Protein AF-T0ZNF4-F1 (afdb_monomer_lite)

pLDDT: mean 77.5, std 11.43, range [41.56, 92.06]

Foldseek 3Di:
DVVVVQQQDWFDFPNDIDGVVVLVVVLVVQVVCCVVPPDPDDDSDTDTDPPDQQFDDPVVLVLLCVQDPVLCVVLVHDPVRSVVSVVCSVVVHTRRDDPSSVVSRDD

Radius of gyration: 17.6 Å; chains: 1; bounding box: 36×36×46 Å

Organism: NCBI:txid410659

Sequence (107 aa):
DRLSANFNRKVSVSGRSFAYETLIQEADRKLARHLTAPTGRFDLSCSFEVGESGHVTPELKDRVLSLTLAERKAAGISKTTWHYIRKRAENGRPLRLYEKVTRRIPT

Secondary structure (DSSP, 8-state):
-HHHHHHT-EEEETTEEEEHHHHHHHHHHHHHHHHHS--S--------B--SS-BPPHHHHHHHHH--HHHHHHTT--HHHHHHHHHHHHTT---B--HHHHTTS--

Structure (mmCIF, N/CA/C/O backbone):
data_AF-T0ZNF4-F1
#
_entry.id   AF-T0ZNF4-F1
#
loop_
_atom_site.group_PDB
_atom_site.id
_atom_site.type_symbol
_atom_site.label_atom_id
_atom_site.label_alt_id
_atom_site.label_comp_id
_atom_site.label_asym_id
_atom_site.label_entity_id
_atom_site.label_seq_id
_atom_site.pdbx_PDB_ins_code
_atom_site.Cartn_x
_atom_site.Cartn_y
_atom_site.Cartn_z
_atom_site.occupancy
_atom_site.B_iso_or_equiv
_atom_site.auth_seq_id
_atom_site.auth_comp_id
_atom_site.auth_asym_id
_atom_site.auth_atom_id
_atom_site.pdbx_PDB_model_num
ATOM 1 N N . ASP A 1 1 ? -0.622 -21.685 6.420 1.00 75.25 1 ASP A N 1
ATOM 2 C CA . ASP A 1 1 ? -1.806 -20.978 5.908 1.00 75.25 1 ASP A CA 1
ATOM 3 C C . ASP A 1 1 ? -1.386 -19.654 5.262 1.00 75.25 1 ASP A C 1
ATOM 5 O O . ASP A 1 1 ? -0.528 -18.964 5.808 1.00 75.25 1 ASP A O 1
ATOM 9 N N . ARG A 1 2 ? -1.898 -19.332 4.066 1.00 74.81 2 ARG A N 1
ATOM 10 C CA . ARG A 1 2 ? -1.514 -18.117 3.313 1.00 74.81 2 ARG A CA 1
ATOM 11 C C . ARG A 1 2 ? -2.022 -16.845 3.986 1.00 74.81 2 ARG A C 1
ATOM 13 O O . ARG A 1 2 ? -1.384 -15.803 3.859 1.00 74.81 2 ARG A O 1
ATOM 20 N N . LEU A 1 3 ? -3.145 -16.941 4.694 1.00 73.50 3 LEU A N 1
ATOM 21 C CA . LEU A 1 3 ? -3.766 -15.811 5.369 1.00 73.50 3 LEU A CA 1
ATOM 22 C C . LEU A 1 3 ? -2.906 -15.348 6.551 1.00 73.50 3 LEU A C 1
ATOM 24 O O . LEU A 1 3 ? -2.456 -14.205 6.569 1.00 73.50 3 LEU A O 1
ATOM 28 N N . SER A 1 4 ? -2.566 -16.262 7.463 1.00 78.19 4 SER A N 1
ATOM 29 C CA . SER A 1 4 ? -1.718 -15.970 8.628 1.00 78.19 4 SER A CA 1
ATOM 30 C C . SER A 1 4 ? -0.346 -15.420 8.224 1.00 78.19 4 SER A C 1
ATOM 32 O O . SER A 1 4 ? 0.168 -14.497 8.847 1.00 78.19 4 SER A O 1
ATOM 34 N N . ALA A 1 5 ? 0.235 -15.931 7.132 1.00 72.81 5 ALA A N 1
ATOM 35 C CA . ALA A 1 5 ? 1.505 -15.426 6.610 1.00 72.81 5 ALA A CA 1
ATOM 36 C C . ALA A 1 5 ? 1.420 -13.968 6.120 1.00 72.81 5 ALA A C 1
ATOM 38 O O . ALA A 1 5 ? 2.396 -13.227 6.230 1.00 72.81 5 ALA A O 1
ATOM 39 N N . ASN A 1 6 ? 0.268 -13.544 5.590 1.00 76.44 6 ASN A N 1
ATOM 40 C CA . ASN A 1 6 ? 0.052 -12.156 5.187 1.00 76.44 6 ASN A CA 1
ATOM 41 C C . ASN A 1 6 ? -0.159 -11.243 6.400 1.00 76.44 6 ASN A C 1
ATOM 43 O O . ASN A 1 6 ? 0.434 -10.171 6.435 1.00 76.44 6 ASN A O 1
ATOM 47 N N . PHE A 1 7 ? -0.930 -11.674 7.402 1.00 80.50 7 PHE A N 1
ATOM 48 C CA . PHE A 1 7 ? -1.151 -10.907 8.636 1.00 80.50 7 PHE A CA 1
ATOM 49 C C . PHE A 1 7 ? 0.136 -10.688 9.442 1.00 80.50 7 PHE A C 1
ATOM 51 O O . PHE A 1 7 ? 0.386 -9.583 9.922 1.00 80.50 7 PHE A O 1
ATOM 58 N N . ASN A 1 8 ? 0.999 -11.704 9.497 1.00 83.94 8 ASN A N 1
ATOM 59 C CA . ASN A 1 8 ? 2.289 -11.644 10.191 1.00 83.94 8 ASN A CA 1
ATOM 60 C C . ASN A 1 8 ? 3.376 -10.896 9.409 1.00 83.94 8 ASN A C 1
ATOM 62 O O . ASN A 1 8 ? 4.502 -10.738 9.892 1.00 83.94 8 ASN A O 1
ATOM 66 N N . ARG A 1 9 ? 3.086 -10.457 8.180 1.00 78.50 9 ARG A N 1
ATOM 67 C CA . ARG A 1 9 ? 4.061 -9.729 7.374 1.00 78.50 9 ARG A CA 1
ATOM 68 C C . ARG A 1 9 ? 4.292 -8.347 7.967 1.00 78.50 9 ARG A C 1
ATOM 70 O O . ARG A 1 9 ? 3.348 -7.614 8.247 1.00 78.50 9 ARG A O 1
ATOM 77 N N . LYS A 1 10 ? 5.570 -8.002 8.099 1.00 81.31 10 LYS A N 1
ATOM 78 C CA . LYS A 1 10 ? 6.011 -6.721 8.631 1.00 81.31 10 LYS A CA 1
ATOM 79 C C . LYS A 1 10 ? 6.030 -5.629 7.561 1.00 81.31 10 LYS A C 1
ATOM 81 O O . LYS A 1 10 ? 6.419 -5.879 6.418 1.00 81.31 10 LYS A O 1
ATOM 86 N N . VAL A 1 11 ? 5.633 -4.429 7.960 1.00 77.06 11 VAL A N 1
ATOM 87 C CA . VAL A 1 11 ? 5.656 -3.191 7.179 1.00 77.06 11 VAL A CA 1
ATOM 88 C C . VAL A 1 11 ? 6.209 -2.061 8.037 1.00 77.06 11 VAL A C 1
ATOM 90 O O . VAL A 1 11 ? 6.000 -2.054 9.249 1.00 77.06 11 VAL A O 1
ATOM 93 N N . SER A 1 12 ? 6.932 -1.124 7.424 1.00 76.88 12 SER A N 1
ATOM 94 C CA . SER A 1 12 ? 7.419 0.059 8.134 1.00 76.88 12 SER A CA 1
ATOM 95 C C . SER A 1 12 ? 6.352 1.150 8.119 1.00 76.88 12 SER A C 1
ATOM 97 O O . SER A 1 12 ? 5.806 1.479 7.066 1.00 76.88 12 SER A O 1
ATOM 99 N N . VAL A 1 13 ? 6.043 1.694 9.290 1.00 75.56 13 VAL A N 1
ATOM 100 C CA . VAL A 1 13 ? 5.179 2.859 9.482 1.00 75.56 13 VAL A CA 1
ATOM 101 C C . VAL A 1 13 ? 5.928 3.802 10.417 1.00 75.56 13 VAL A C 1
ATOM 103 O O . VAL A 1 13 ? 6.253 3.424 11.545 1.00 75.56 13 VAL A O 1
ATOM 106 N N . SER A 1 14 ? 6.238 5.009 9.941 1.00 74.62 14 SER A N 1
ATOM 107 C CA . SER A 1 14 ? 6.953 6.038 10.714 1.00 74.62 14 SER A CA 1
ATOM 108 C C . SER A 1 14 ? 8.278 5.543 11.328 1.00 74.62 14 SER A C 1
ATOM 110 O O . SER A 1 14 ? 8.537 5.730 12.519 1.00 74.62 14 SER A O 1
ATOM 112 N N . GLY A 1 15 ? 9.099 4.852 10.536 1.00 71.50 15 GLY A N 1
ATOM 113 C CA . GLY A 1 15 ? 10.409 4.323 10.916 1.00 71.50 15 GLY A CA 1
ATOM 114 C C . GLY A 1 15 ? 10.377 3.072 11.797 1.00 71.50 15 GLY A C 1
ATOM 115 O O . GLY A 1 15 ? 11.424 2.638 12.278 1.00 71.50 15 GLY A O 1
ATOM 116 N N . ARG A 1 16 ? 9.198 2.491 12.052 1.00 77.44 16 ARG A N 1
ATOM 117 C CA . ARG A 1 16 ? 9.028 1.310 12.911 1.00 77.44 16 ARG A CA 1
ATOM 118 C C . ARG A 1 16 ? 8.333 0.177 12.173 1.00 77.44 16 ARG A C 1
ATOM 120 O O . ARG A 1 16 ? 7.391 0.388 11.420 1.00 77.44 16 ARG A O 1
ATOM 127 N N . SER A 1 17 ? 8.789 -1.044 12.431 1.00 81.19 17 SER A N 1
ATOM 128 C CA . SER A 1 17 ? 8.284 -2.251 11.780 1.00 81.19 17 SER A CA 1
ATOM 129 C C . SER A 1 17 ? 7.119 -2.862 12.563 1.00 81.19 17 SER A C 1
ATOM 131 O O . SER A 1 17 ? 7.292 -3.264 13.714 1.00 81.19 17 SER A O 1
ATOM 133 N N . PHE A 1 18 ? 5.953 -2.979 11.928 1.00 82.81 18 PHE A N 1
ATOM 134 C CA . PHE A 1 18 ? 4.737 -3.559 12.503 1.00 82.81 18 PHE A CA 1
ATOM 135 C C . PHE A 1 18 ? 4.189 -4.678 11.623 1.00 82.81 18 PHE A C 1
ATOM 137 O O . PHE A 1 18 ? 4.285 -4.610 10.401 1.00 82.81 18 PHE A O 1
ATOM 144 N N . ALA A 1 19 ? 3.591 -5.705 12.228 1.00 88.00 19 ALA A N 1
ATOM 145 C CA . ALA A 1 19 ? 2.800 -6.679 11.481 1.00 88.00 19 ALA A CA 1
ATOM 146 C C . ALA A 1 19 ? 1.464 -6.056 11.042 1.00 88.00 19 ALA A C 1
ATOM 148 O O . ALA A 1 19 ? 0.918 -5.203 11.747 1.00 88.00 19 ALA A O 1
ATOM 149 N N . TYR A 1 20 ? 0.905 -6.509 9.916 1.00 85.75 20 TYR A N 1
ATOM 150 C CA . TYR A 1 20 ? -0.427 -6.068 9.482 1.00 85.75 20 TYR A CA 1
ATOM 151 C C . TYR A 1 20 ? -1.501 -6.334 10.539 1.00 85.75 20 TYR A C 1
ATOM 153 O O . TYR A 1 20 ? -2.364 -5.488 10.744 1.00 85.75 20 TYR A O 1
ATOM 161 N N . GLU A 1 21 ? -1.423 -7.462 11.249 1.00 90.06 21 GLU A N 1
ATOM 162 C CA . GLU A 1 21 ? -2.337 -7.765 12.358 1.00 90.06 21 GLU A CA 1
ATOM 163 C C . GLU A 1 21 ? -2.330 -6.671 13.434 1.00 90.06 21 GLU A C 1
ATOM 165 O O . GLU A 1 21 ? -3.383 -6.223 13.881 1.00 90.06 21 GLU A O 1
ATOM 170 N N . THR A 1 22 ? -1.144 -6.187 13.808 1.00 90.62 22 THR A N 1
ATOM 171 C CA . THR A 1 22 ? -0.995 -5.133 14.817 1.00 90.62 22 THR A CA 1
ATOM 172 C C . THR A 1 22 ? -1.614 -3.819 14.351 1.00 90.62 22 THR A C 1
ATOM 174 O O . THR A 1 22 ? -2.305 -3.159 15.125 1.00 90.62 22 THR A O 1
ATOM 177 N N . LEU A 1 23 ? -1.402 -3.453 13.085 1.00 87.88 23 LEU A N 1
ATOM 178 C CA . LEU A 1 23 ? -1.955 -2.222 12.517 1.00 87.88 23 LEU A CA 1
ATOM 179 C C . LEU A 1 23 ? -3.482 -2.267 12.426 1.00 87.88 23 LEU A C 1
ATOM 181 O O . LEU A 1 23 ? -4.143 -1.273 12.720 1.00 87.88 23 LEU A O 1
ATOM 185 N N . ILE A 1 24 ? -4.043 -3.424 12.071 1.00 89.88 24 ILE A N 1
ATOM 186 C CA . ILE A 1 24 ? -5.494 -3.633 12.023 1.00 89.88 24 ILE A CA 1
ATOM 187 C C . ILE A 1 24 ? -6.091 -3.514 13.427 1.00 89.88 24 ILE A C 1
ATOM 189 O O . ILE A 1 24 ? -7.019 -2.737 13.621 1.00 89.88 24 ILE A O 1
ATOM 193 N N . GLN A 1 25 ? -5.498 -4.166 14.433 1.00 91.69 25 GLN A N 1
ATOM 194 C CA . GLN A 1 25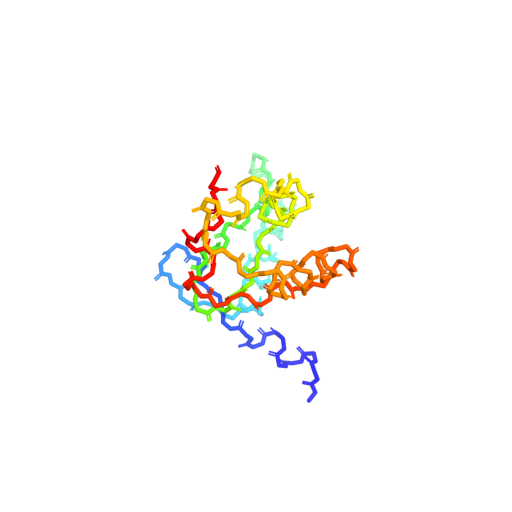 ? -5.956 -4.014 15.819 1.00 91.69 25 GLN A CA 1
ATOM 195 C C . GLN A 1 25 ? -5.893 -2.560 16.309 1.00 91.69 25 GLN A C 1
ATOM 197 O O . GLN A 1 25 ? -6.738 -2.122 17.092 1.00 91.69 25 GLN A O 1
ATOM 202 N N . GLU A 1 26 ? -4.887 -1.790 15.892 1.00 89.00 26 GLU A N 1
ATOM 203 C CA . GLU A 1 26 ? -4.803 -0.373 16.243 1.00 89.00 26 GLU A CA 1
ATOM 204 C C . GLU A 1 26 ? -5.910 0.449 15.568 1.00 89.00 26 GLU A C 1
ATOM 206 O O . GLU A 1 26 ? -6.533 1.291 16.224 1.00 89.00 26 GLU A O 1
ATOM 211 N N . ALA A 1 27 ? -6.187 0.182 14.289 1.00 88.88 27 ALA A N 1
ATOM 212 C CA . ALA A 1 27 ? -7.284 0.793 13.546 1.00 88.88 27 ALA A CA 1
ATOM 213 C C . ALA A 1 27 ? -8.644 0.479 14.189 1.00 88.88 27 ALA A C 1
ATOM 215 O O . ALA A 1 27 ? -9.429 1.399 14.423 1.00 88.88 27 ALA A O 1
ATOM 216 N N . ASP A 1 28 ? -8.874 -0.774 14.586 1.00 92.06 28 ASP A N 1
ATOM 217 C CA . ASP A 1 28 ? -10.093 -1.206 15.275 1.00 92.06 28 ASP A CA 1
ATOM 218 C C . ASP A 1 28 ? -10.287 -0.449 16.595 1.00 92.06 28 ASP A C 1
ATOM 220 O O . ASP A 1 28 ? -11.369 0.062 16.885 1.00 92.06 28 ASP A O 1
ATOM 224 N N . ARG A 1 29 ? -9.218 -0.285 17.386 1.00 90.12 29 ARG A N 1
ATOM 225 C CA . ARG A 1 29 ? -9.264 0.501 18.633 1.00 90.12 29 ARG A CA 1
ATOM 226 C C . ARG A 1 29 ? -9.528 1.984 18.384 1.00 90.12 29 ARG A C 1
ATOM 228 O O . ARG A 1 29 ? -10.149 2.642 19.221 1.00 90.12 29 ARG A O 1
ATOM 235 N N . LYS A 1 30 ? -9.010 2.556 17.294 1.00 89.00 30 LYS A N 1
ATOM 236 C CA . LYS A 1 30 ? -9.295 3.951 16.916 1.00 89.00 30 LYS A CA 1
ATOM 237 C C . LYS A 1 30 ? -10.756 4.100 16.490 1.00 89.00 30 LYS A C 1
ATOM 239 O O . LYS A 1 30 ? -11.411 5.025 16.960 1.00 89.00 30 LYS A O 1
ATOM 244 N N . LEU A 1 31 ? -11.276 3.162 15.699 1.00 90.06 31 LEU A N 1
ATOM 245 C CA . LEU A 1 31 ? -12.678 3.128 15.287 1.00 90.06 31 LEU A CA 1
ATOM 246 C C . LEU A 1 31 ? -13.610 3.010 16.495 1.00 90.06 31 LEU A C 1
ATOM 248 O O . LEU A 1 31 ? -14.509 3.829 16.656 1.00 90.06 31 LEU A O 1
ATOM 252 N N . ALA A 1 32 ? -13.361 2.047 17.385 1.00 90.62 32 ALA A N 1
ATOM 253 C CA . ALA A 1 32 ? -14.171 1.840 18.582 1.00 90.62 32 ALA A CA 1
ATOM 254 C C . ALA A 1 32 ? -14.218 3.095 19.467 1.00 90.62 32 ALA A C 1
ATOM 256 O O . ALA A 1 32 ? -15.286 3.484 19.939 1.00 90.62 32 ALA A O 1
ATOM 257 N N . ARG A 1 33 ? -13.078 3.779 19.644 1.00 87.75 33 ARG A N 1
ATOM 258 C CA . ARG A 1 33 ? -13.020 5.053 20.377 1.00 87.75 33 ARG A CA 1
ATOM 259 C C . ARG A 1 33 ? -13.795 6.158 19.675 1.00 87.75 33 ARG A C 1
ATOM 261 O O . ARG A 1 33 ? -14.515 6.885 20.340 1.00 87.75 33 ARG A O 1
ATOM 268 N N . HIS A 1 34 ? -13.688 6.263 18.355 1.00 87.81 34 HIS A N 1
ATOM 269 C CA . HIS A 1 34 ? -14.434 7.264 17.600 1.00 87.81 34 HIS A CA 1
ATOM 270 C C . HIS A 1 34 ? -15.954 7.036 17.675 1.00 87.81 34 HIS A C 1
ATOM 272 O O . HIS A 1 34 ? -16.706 7.991 17.831 1.00 87.81 34 HIS A O 1
ATOM 278 N N . LEU A 1 35 ? -16.406 5.780 17.630 1.00 88.81 35 LEU A N 1
ATOM 279 C CA . LEU A 1 35 ? -17.827 5.435 17.745 1.00 88.81 35 LEU A CA 1
ATOM 280 C C . LEU A 1 35 ? -18.388 5.675 19.155 1.00 88.81 35 LEU A C 1
ATOM 282 O O . LEU A 1 35 ? -19.547 6.051 19.294 1.00 88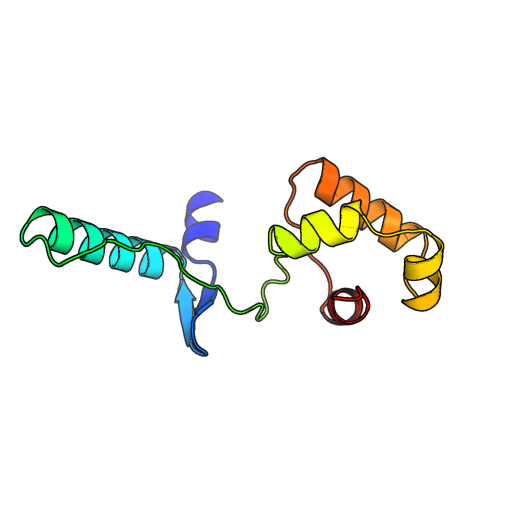.81 35 LEU A O 1
ATOM 286 N N . THR A 1 36 ? -17.583 5.449 20.195 1.00 89.06 36 THR A N 1
ATOM 287 C CA . THR A 1 36 ? -18.013 5.581 21.600 1.00 89.06 36 THR A CA 1
ATOM 288 C C . THR A 1 36 ? -17.817 6.986 22.172 1.00 89.06 36 THR A C 1
ATOM 290 O O . THR A 1 36 ? -18.561 7.390 23.061 1.00 89.06 36 THR A O 1
ATOM 293 N N . ALA A 1 37 ? -16.850 7.746 21.658 1.00 81.19 37 ALA A N 1
ATOM 294 C CA . ALA A 1 37 ? -16.563 9.125 22.041 1.00 81.19 37 ALA A CA 1
ATOM 295 C C . ALA A 1 37 ? -16.148 9.930 20.792 1.00 81.19 37 ALA A C 1
ATOM 297 O O . ALA A 1 37 ? -14.947 10.068 20.516 1.00 81.19 37 ALA A O 1
ATOM 298 N N . PRO A 1 38 ? -17.122 10.453 20.017 1.00 73.50 38 PRO A N 1
ATOM 299 C CA . PRO A 1 38 ? -16.862 11.103 18.738 1.00 73.50 38 PRO A CA 1
ATOM 300 C C . PRO A 1 38 ? -15.970 12.329 18.909 1.00 73.50 38 PRO A C 1
ATOM 302 O O . PRO A 1 38 ? -16.401 13.407 19.310 1.00 73.50 38 PRO A O 1
ATOM 305 N N . THR A 1 39 ? -14.691 12.158 18.597 1.00 64.94 39 THR A N 1
ATOM 306 C CA . THR A 1 39 ? -13.713 13.238 18.532 1.00 64.94 39 THR A CA 1
ATOM 307 C C . THR A 1 39 ? -13.429 13.528 17.064 1.00 64.94 39 THR A C 1
ATOM 309 O O . THR A 1 39 ? -12.765 12.754 16.379 1.00 64.94 39 THR A O 1
ATOM 312 N N . GLY A 1 40 ? -13.979 14.638 16.567 1.00 77.44 40 GLY A N 1
ATOM 313 C CA . GLY A 1 40 ? -13.652 15.206 15.257 1.00 77.44 40 GLY A CA 1
ATOM 314 C C . GLY A 1 40 ? -13.804 14.253 14.066 1.00 77.44 40 GLY A C 1
ATOM 315 O O . GLY A 1 40 ? -14.717 13.437 14.012 1.00 77.44 40 GLY A O 1
ATOM 316 N N . ARG A 1 41 ? -12.927 14.401 13.068 1.00 75.75 41 ARG A N 1
ATOM 317 C CA . ARG A 1 41 ? -12.907 13.572 11.857 1.00 75.75 41 ARG A CA 1
ATOM 318 C C . ARG A 1 41 ? -12.080 12.313 12.107 1.00 75.75 41 ARG A C 1
ATOM 320 O O . ARG A 1 41 ? -10.928 12.404 12.520 1.00 75.75 41 ARG A O 1
ATOM 327 N N . PHE A 1 42 ? -12.659 11.155 11.813 1.00 80.75 42 PHE A N 1
ATOM 328 C CA . PHE A 1 42 ? -11.954 9.881 11.850 1.00 80.75 42 PHE A CA 1
ATOM 329 C C . PHE A 1 42 ? -11.113 9.689 10.590 1.00 80.75 42 PHE A C 1
ATOM 331 O O . PHE A 1 42 ? -11.621 9.835 9.476 1.00 80.75 42 PHE A O 1
ATOM 338 N N . ASP A 1 43 ? -9.840 9.354 10.778 1.00 78.88 43 ASP A N 1
ATOM 339 C CA . ASP A 1 43 ? -8.925 9.036 9.692 1.00 78.88 43 ASP A CA 1
ATOM 340 C C . ASP A 1 43 ? -8.284 7.661 9.914 1.00 78.88 43 ASP A C 1
ATOM 342 O O . ASP A 1 43 ? -7.725 7.372 10.974 1.00 78.88 43 ASP A O 1
ATOM 346 N N . LEU A 1 44 ? -8.398 6.817 8.890 1.00 80.31 44 LEU A N 1
ATOM 347 C CA . LEU A 1 44 ? -7.785 5.491 8.802 1.00 80.31 44 LEU A CA 1
ATOM 348 C C . LEU A 1 44 ? -6.591 5.471 7.848 1.00 80.31 44 LEU A C 1
ATOM 350 O O . LEU A 1 44 ? -6.025 4.404 7.600 1.00 80.31 44 LEU A O 1
ATOM 354 N N . SER A 1 45 ? -6.218 6.620 7.283 1.00 75.31 45 SER A N 1
ATOM 355 C CA . SER A 1 45 ? -5.068 6.701 6.402 1.00 75.31 45 SER A CA 1
ATOM 356 C C . SER A 1 45 ? -3.804 6.253 7.148 1.00 75.31 45 SER A C 1
ATOM 358 O O . SER A 1 45 ? -3.533 6.636 8.286 1.00 75.31 45 SER A O 1
ATOM 360 N N . CYS A 1 4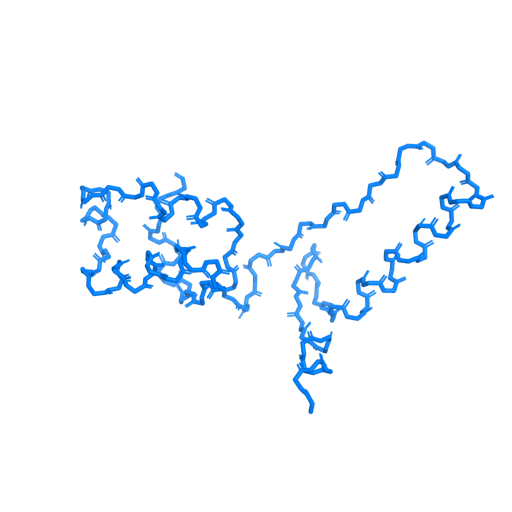6 ? -3.052 5.351 6.524 1.00 65.19 46 CYS A N 1
ATOM 361 C CA . CYS A 1 46 ? -1.761 4.884 7.011 1.00 65.19 46 CYS A CA 1
ATOM 362 C C . CYS A 1 46 ? -0.791 4.904 5.836 1.00 65.19 46 CYS A C 1
ATOM 364 O O . CYS A 1 46 ? -0.964 4.171 4.861 1.00 65.19 46 CYS A O 1
ATOM 366 N N . SER A 1 47 ? 0.232 5.747 5.939 1.00 60.22 47 SER A N 1
ATOM 367 C CA . SER A 1 47 ? 1.319 5.795 4.967 1.00 60.22 47 SER A CA 1
ATOM 368 C C . SER A 1 47 ? 2.348 4.734 5.330 1.00 60.22 47 SER A C 1
ATOM 370 O O . SER A 1 47 ? 3.080 4.866 6.309 1.00 60.22 47 SER A O 1
ATOM 372 N N . PHE A 1 48 ? 2.390 3.662 4.546 1.00 64.56 48 PHE A N 1
ATOM 373 C CA . PHE A 1 48 ? 3.438 2.658 4.662 1.00 64.56 48 PHE A CA 1
ATOM 374 C C . PHE A 1 48 ? 4.720 3.220 4.055 1.00 64.56 48 PHE A C 1
ATOM 376 O O . PHE A 1 48 ? 4.746 3.607 2.885 1.00 64.56 48 PHE A O 1
ATOM 383 N N . GLU A 1 49 ? 5.793 3.252 4.836 1.00 56.28 49 GLU A N 1
ATOM 384 C CA . GLU A 1 49 ? 7.108 3.542 4.291 1.00 56.28 49 GLU A CA 1
ATOM 385 C C . GLU A 1 49 ? 7.500 2.390 3.372 1.00 56.28 49 GLU A C 1
ATOM 387 O O . GLU A 1 49 ? 7.386 1.209 3.724 1.00 56.28 49 GLU A O 1
ATOM 392 N N . VAL A 1 50 ? 7.954 2.735 2.169 1.00 51.88 50 VAL A N 1
ATOM 393 C CA . VAL A 1 50 ? 8.505 1.776 1.214 1.00 51.88 50 VAL A CA 1
ATOM 394 C C . VAL A 1 50 ? 9.835 1.272 1.781 1.00 51.88 50 VAL A C 1
ATOM 396 O O . VAL A 1 50 ? 10.907 1.755 1.441 1.00 51.88 50 VAL A O 1
ATOM 399 N N . GLY A 1 51 ? 9.749 0.314 2.698 1.00 45.47 51 GLY A N 1
ATOM 400 C CA . GLY A 1 51 ? 10.873 -0.300 3.385 1.00 45.47 51 GLY A CA 1
ATOM 401 C C . GLY A 1 51 ? 10.748 -1.815 3.323 1.00 45.47 51 GLY A C 1
ATOM 402 O O . GLY A 1 51 ? 9.782 -2.397 3.812 1.00 45.47 51 GLY A O 1
ATOM 403 N N . GLU A 1 52 ? 11.717 -2.440 2.657 1.00 41.56 52 GLU A N 1
ATOM 404 C CA . GLU A 1 52 ? 12.040 -3.878 2.637 1.00 41.56 52 GLU A CA 1
ATOM 405 C C . GLU A 1 52 ? 11.081 -4.857 1.951 1.00 41.56 52 GLU A C 1
ATOM 407 O O . GLU A 1 52 ? 11.517 -5.914 1.496 1.00 41.56 52 GLU A O 1
ATOM 412 N N . SER A 1 53 ? 9.797 -4.542 1.785 1.00 43.31 53 SER A N 1
ATOM 413 C CA . SER A 1 53 ? 8.854 -5.531 1.239 1.00 43.31 53 SER A CA 1
ATOM 414 C C . SER A 1 53 ? 8.565 -5.391 -0.265 1.00 43.31 53 SER A C 1
ATOM 416 O O . SER A 1 53 ? 7.842 -6.221 -0.834 1.00 43.31 53 SER A O 1
ATOM 418 N N . GLY A 1 54 ? 9.183 -4.397 -0.918 1.00 47.25 54 GLY A N 1
ATOM 419 C CA . GLY A 1 54 ? 9.177 -4.204 -2.370 1.00 47.25 54 GLY A CA 1
ATOM 420 C C . GLY A 1 54 ? 7.791 -3.994 -2.972 1.00 47.25 54 GLY A C 1
ATOM 421 O O . GLY A 1 54 ? 7.649 -4.164 -4.177 1.00 47.25 54 GLY A O 1
ATOM 422 N N . HIS A 1 55 ? 6.779 -3.696 -2.153 1.00 51.41 55 HIS A N 1
ATOM 423 C CA . HIS A 1 55 ? 5.419 -3.439 -2.605 1.00 51.41 55 HIS A CA 1
ATOM 424 C C . HIS A 1 55 ? 5.289 -1.998 -3.074 1.00 51.41 55 HIS A C 1
ATOM 426 O O . HIS A 1 55 ? 5.607 -1.055 -2.358 1.00 51.41 55 HIS A O 1
ATOM 432 N N . VAL A 1 56 ? 4.830 -1.870 -4.307 1.00 57.44 56 VAL A N 1
ATOM 433 C CA . VAL A 1 56 ? 4.571 -0.610 -4.995 1.00 57.44 56 VAL A CA 1
ATOM 434 C C . VAL A 1 56 ? 3.209 -0.049 -4.583 1.00 57.44 56 VAL A C 1
ATOM 436 O O . VAL A 1 56 ? 2.232 -0.798 -4.526 1.00 57.44 56 VAL A O 1
ATOM 439 N N . THR A 1 57 ? 3.153 1.256 -4.318 1.00 63.75 57 THR A N 1
ATOM 440 C CA . THR A 1 57 ? 1.925 2.000 -4.013 1.00 63.75 57 THR A CA 1
ATOM 441 C C . THR A 1 57 ? 1.056 2.203 -5.271 1.00 63.75 57 THR A C 1
ATOM 443 O O . THR A 1 57 ? 1.548 1.999 -6.390 1.00 63.75 57 THR A O 1
ATOM 446 N N . PRO A 1 58 ? -0.231 2.581 -5.137 1.00 66.69 58 PRO A N 1
ATOM 447 C CA . PRO A 1 58 ? -1.088 2.911 -6.280 1.00 66.69 58 PRO A CA 1
ATOM 448 C C . PRO A 1 58 ? -0.459 3.948 -7.223 1.00 66.69 58 PRO A C 1
ATOM 450 O O . PRO A 1 58 ? -0.504 3.780 -8.437 1.00 66.69 58 PRO A O 1
ATOM 453 N N . GLU A 1 59 ? 0.241 4.943 -6.679 1.00 69.75 59 GLU A N 1
ATOM 454 C CA . GLU A 1 59 ? 0.856 6.028 -7.452 1.00 69.75 59 GLU A CA 1
ATOM 455 C C . GLU A 1 59 ? 1.961 5.500 -8.374 1.00 69.75 59 GLU A C 1
ATOM 457 O O . GLU A 1 59 ? 2.040 5.843 -9.552 1.00 69.75 59 GLU A O 1
ATOM 462 N N . LEU A 1 60 ? 2.805 4.598 -7.868 1.00 72.69 60 LEU A N 1
ATOM 463 C CA . LEU A 1 60 ? 3.879 4.008 -8.662 1.00 72.69 60 LEU A CA 1
ATOM 464 C C . LEU A 1 60 ? 3.344 2.947 -9.648 1.00 72.69 60 LEU A C 1
ATOM 466 O O . LEU A 1 60 ? 3.947 2.731 -10.701 1.00 72.69 60 LEU A O 1
ATOM 470 N N . LYS A 1 61 ? 2.184 2.334 -9.376 1.00 75.56 61 LYS A N 1
ATOM 471 C CA . LYS A 1 61 ? 1.459 1.512 -10.361 1.00 75.56 61 LYS A CA 1
ATOM 472 C C . LYS A 1 61 ? 0.993 2.371 -11.538 1.00 75.56 61 LYS A C 1
ATOM 474 O O . LYS A 1 61 ? 1.254 2.004 -12.684 1.00 75.56 61 LYS A O 1
ATOM 479 N N . ASP A 1 62 ? 0.375 3.513 -11.262 1.00 79.62 62 ASP A N 1
ATOM 480 C CA . ASP A 1 62 ? -0.085 4.440 -12.297 1.00 79.62 62 ASP A CA 1
ATOM 481 C C . ASP A 1 62 ? 1.098 5.010 -13.084 1.00 79.62 62 ASP A C 1
ATOM 483 O O . ASP A 1 62 ? 1.071 5.038 -14.316 1.00 79.62 62 ASP A O 1
ATOM 487 N N . ARG A 1 63 ? 2.208 5.311 -12.399 1.00 81.94 63 ARG A N 1
ATOM 488 C CA . ARG A 1 63 ? 3.448 5.774 -13.033 1.00 81.94 63 ARG A CA 1
ATOM 489 C C . ARG A 1 63 ? 4.053 4.748 -13.989 1.00 81.94 63 ARG A C 1
ATOM 491 O O . ARG A 1 63 ? 4.500 5.094 -15.082 1.00 81.94 63 ARG A O 1
ATOM 498 N N . VAL A 1 64 ? 4.057 3.471 -13.604 1.00 82.50 64 VAL A N 1
ATOM 499 C CA . VAL A 1 64 ? 4.495 2.365 -14.470 1.00 82.50 64 VAL A CA 1
ATOM 500 C C . VAL A 1 64 ? 3.607 2.246 -15.708 1.00 82.50 64 VAL A C 1
ATOM 502 O O . VAL A 1 64 ? 4.119 1.972 -16.796 1.00 82.50 64 VAL A O 1
ATOM 505 N N . LEU A 1 65 ? 2.292 2.422 -15.552 1.00 84.19 65 LEU A N 1
ATOM 506 C CA . LEU A 1 65 ? 1.337 2.353 -16.659 1.00 84.19 65 LEU A CA 1
ATOM 507 C C . LEU A 1 65 ? 1.479 3.549 -17.610 1.00 84.19 65 LEU A C 1
ATOM 509 O O . LEU A 1 65 ? 1.341 3.369 -18.821 1.00 84.19 65 LEU A O 1
ATOM 513 N N . SER A 1 66 ? 1.821 4.729 -17.085 1.00 87.44 66 SER A N 1
ATOM 514 C CA . SER A 1 66 ? 2.069 5.942 -17.872 1.00 87.44 66 SER A CA 1
ATOM 515 C C . SER A 1 66 ? 3.469 6.014 -18.493 1.00 87.44 66 SER A C 1
ATOM 517 O O . SER A 1 66 ? 3.729 6.905 -19.294 1.00 87.44 66 SER A O 1
ATOM 519 N N . LEU A 1 67 ? 4.386 5.113 -18.119 1.00 87.31 67 LEU A N 1
ATOM 520 C CA . LEU A 1 67 ? 5.798 5.198 -18.493 1.00 87.31 67 LEU A CA 1
ATOM 521 C C . LEU A 1 67 ? 5.992 5.072 -20.013 1.00 87.31 67 LEU A C 1
ATOM 523 O O . LEU A 1 67 ? 5.707 4.028 -20.614 1.00 87.31 67 LEU A O 1
ATOM 527 N N . THR A 1 68 ? 6.539 6.112 -20.636 1.00 86.50 68 THR A N 1
ATOM 528 C CA . THR A 1 68 ? 6.808 6.125 -22.077 1.00 86.50 68 THR A CA 1
ATOM 529 C C . THR A 1 68 ? 8.077 5.346 -22.436 1.00 86.50 68 THR A C 1
ATOM 531 O O . THR A 1 68 ? 8.944 5.051 -21.607 1.00 86.50 68 THR A O 1
ATOM 534 N N . LEU A 1 69 ? 8.233 5.020 -23.724 1.00 86.25 69 LEU A N 1
ATOM 535 C CA . LEU A 1 69 ? 9.437 4.349 -24.223 1.00 86.25 69 LEU A CA 1
ATOM 536 C C . LEU A 1 69 ? 10.707 5.194 -24.012 1.00 86.25 69 LEU A C 1
ATOM 538 O O . LEU A 1 69 ? 11.775 4.620 -23.777 1.00 86.25 69 LEU A O 1
ATOM 542 N N . ALA A 1 70 ? 10.591 6.521 -24.119 1.00 87.12 70 ALA A N 1
ATOM 543 C CA . ALA A 1 70 ? 11.691 7.465 -23.943 1.00 87.12 70 ALA A CA 1
ATOM 544 C C . ALA A 1 70 ? 12.132 7.530 -22.475 1.00 87.12 70 ALA A C 1
ATOM 546 O O . ALA A 1 70 ? 13.309 7.314 -22.189 1.00 87.12 70 ALA A O 1
ATOM 547 N N . GLU A 1 71 ? 11.186 7.691 -21.546 1.00 86.38 71 GLU A N 1
ATOM 548 C CA . GLU A 1 71 ? 11.453 7.685 -20.100 1.00 86.38 71 GLU A CA 1
ATOM 549 C C . GLU A 1 71 ? 12.047 6.351 -19.645 1.00 86.38 71 GLU A C 1
ATOM 551 O O . GLU A 1 71 ? 13.024 6.326 -18.903 1.00 86.38 71 GLU A O 1
ATOM 556 N N . ARG A 1 72 ? 11.547 5.222 -20.167 1.00 88.19 72 ARG A N 1
ATOM 557 C CA . ARG A 1 72 ? 12.135 3.895 -19.916 1.00 88.19 72 ARG A CA 1
ATOM 558 C C . ARG A 1 72 ? 13.607 3.826 -20.335 1.00 88.19 72 ARG A C 1
ATOM 560 O O . ARG A 1 72 ? 14.420 3.231 -19.624 1.00 88.19 72 ARG A O 1
ATOM 567 N N . LYS A 1 73 ? 13.938 4.356 -21.521 1.00 87.06 73 LYS A N 1
ATOM 568 C CA . LYS A 1 73 ? 15.318 4.368 -22.034 1.00 87.06 73 LYS A CA 1
ATOM 569 C C . LYS A 1 73 ? 16.205 5.253 -21.160 1.00 87.06 73 LYS A C 1
ATOM 571 O O . LYS A 1 73 ? 17.278 4.797 -20.781 1.00 87.06 73 LYS A O 1
ATOM 576 N N . ALA A 1 74 ? 15.734 6.445 -20.796 1.00 87.75 74 ALA A N 1
ATOM 577 C CA . ALA A 1 74 ? 16.444 7.369 -19.912 1.00 87.75 74 ALA A CA 1
ATOM 578 C C . ALA A 1 74 ? 16.686 6.768 -18.514 1.00 87.75 74 ALA A C 1
ATOM 580 O O . ALA A 1 74 ? 17.778 6.876 -17.970 1.00 87.75 74 ALA A O 1
ATOM 581 N N . ALA A 1 75 ? 15.706 6.035 -17.985 1.00 83.75 75 ALA A N 1
ATOM 582 C CA . ALA A 1 75 ? 15.785 5.319 -16.714 1.00 83.75 75 ALA A CA 1
ATOM 583 C C . ALA A 1 75 ? 16.700 4.074 -16.736 1.00 83.75 75 ALA A C 1
ATOM 585 O O . ALA A 1 75 ? 16.898 3.422 -15.708 1.00 83.75 75 ALA A O 1
ATOM 586 N N . GLY A 1 76 ? 17.223 3.665 -17.899 1.00 85.75 76 GLY A N 1
ATOM 587 C CA . GLY A 1 76 ? 18.056 2.464 -18.015 1.00 85.75 76 GLY A CA 1
ATOM 588 C C . GLY A 1 76 ? 17.316 1.169 -17.645 1.00 85.75 76 GLY A C 1
ATOM 589 O O . GLY A 1 76 ? 17.916 0.236 -17.100 1.00 85.75 76 GLY A O 1
ATOM 590 N N . ILE A 1 77 ? 16.003 1.107 -17.894 1.00 86.44 77 ILE A N 1
ATOM 591 C CA . ILE A 1 77 ? 15.168 -0.073 -17.624 1.00 86.44 77 ILE A CA 1
ATOM 592 C C . ILE A 1 77 ? 15.122 -0.948 -18.882 1.00 86.44 77 ILE A C 1
ATOM 594 O O . ILE A 1 77 ? 14.728 -0.502 -19.966 1.00 86.44 77 ILE A O 1
ATOM 598 N N . SER A 1 78 ? 15.499 -2.225 -18.762 1.00 87.88 78 SER A N 1
ATOM 599 C CA . SER A 1 78 ? 15.469 -3.150 -19.902 1.00 87.88 78 SER A CA 1
ATOM 600 C C . SER A 1 78 ? 14.038 -3.382 -20.406 1.00 87.88 78 SER A C 1
ATOM 602 O O . SER A 1 78 ? 13.068 -3.300 -19.651 1.00 87.88 78 SER A O 1
ATOM 604 N N . LYS A 1 79 ? 13.891 -3.697 -21.700 1.00 88.25 79 LYS A N 1
ATOM 605 C CA . LYS A 1 79 ? 12.580 -3.953 -22.326 1.00 88.25 79 LYS A CA 1
ATOM 606 C C . LYS A 1 79 ?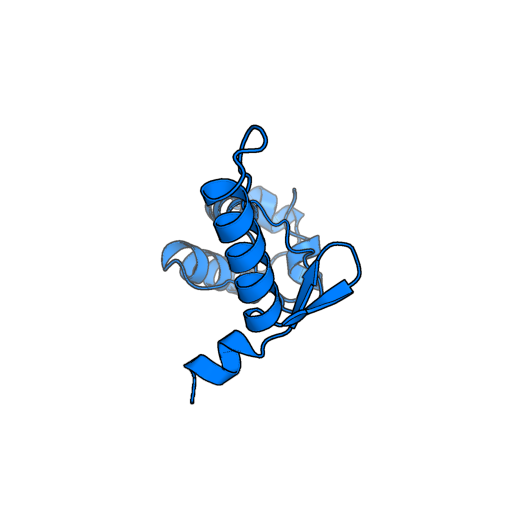 11.825 -5.090 -21.624 1.00 88.25 79 LYS A C 1
ATOM 608 O O . LYS A 1 79 ? 10.627 -4.975 -21.387 1.00 88.25 79 LYS A O 1
ATOM 613 N N . THR A 1 80 ? 12.529 -6.163 -21.266 1.00 86.56 80 THR A N 1
ATOM 614 C CA . THR A 1 80 ? 11.964 -7.333 -20.575 1.00 86.56 80 THR A CA 1
ATOM 615 C C . THR A 1 80 ? 11.463 -6.981 -19.179 1.00 86.56 80 THR A C 1
ATOM 617 O O . THR A 1 80 ? 10.344 -7.345 -18.820 1.00 86.56 80 THR A O 1
ATOM 620 N N . THR A 1 81 ? 12.249 -6.205 -18.428 1.00 86.19 81 THR A N 1
ATOM 621 C CA . THR A 1 81 ? 11.861 -5.704 -17.106 1.00 86.19 81 THR A CA 1
ATOM 622 C C . THR A 1 81 ? 10.622 -4.823 -17.225 1.00 86.19 81 THR A C 1
ATOM 624 O O . THR A 1 81 ? 9.640 -5.055 -16.533 1.00 86.19 81 THR A O 1
ATOM 627 N N . TRP A 1 82 ? 10.606 -3.876 -18.163 1.00 87.94 82 TRP A N 1
ATOM 628 C CA . TRP A 1 82 ? 9.462 -2.986 -18.369 1.00 87.94 82 TRP A CA 1
ATOM 629 C C . TRP A 1 82 ? 8.167 -3.738 -18.715 1.00 87.94 82 TRP A C 1
ATOM 631 O O . TRP A 1 82 ? 7.146 -3.504 -18.072 1.00 87.94 82 TRP A O 1
ATOM 641 N N . HIS A 1 83 ? 8.205 -4.699 -19.646 1.00 87.81 83 HIS A N 1
ATOM 642 C CA . HIS A 1 83 ? 7.027 -5.515 -19.969 1.00 87.81 83 HIS A CA 1
ATOM 643 C C . HIS A 1 83 ? 6.524 -6.333 -18.777 1.00 87.81 83 HIS A C 1
ATOM 645 O O . HIS A 1 83 ? 5.316 -6.425 -18.564 1.00 87.81 83 HIS A O 1
ATOM 651 N N . TYR A 1 84 ? 7.429 -6.918 -17.990 1.00 86.50 84 TYR A N 1
ATOM 652 C CA . TYR A 1 84 ? 7.055 -7.683 -16.802 1.00 86.50 84 TYR A CA 1
ATOM 653 C C . TYR A 1 84 ? 6.337 -6.816 -15.760 1.00 86.50 84 TYR A C 1
ATOM 655 O O . TYR A 1 84 ? 5.298 -7.212 -15.226 1.00 86.50 84 TYR A O 1
ATOM 663 N N . ILE A 1 85 ? 6.879 -5.625 -15.496 1.00 84.06 85 ILE A N 1
ATOM 664 C CA . ILE A 1 85 ? 6.322 -4.675 -14.532 1.00 84.06 85 ILE A CA 1
ATOM 665 C C . ILE A 1 85 ? 4.964 -4.172 -15.035 1.00 84.06 85 ILE A C 1
ATOM 667 O O . ILE A 1 85 ? 3.979 -4.270 -14.309 1.00 84.06 85 ILE A O 1
ATOM 671 N N . ARG A 1 86 ? 4.867 -3.742 -16.297 1.00 86.38 86 ARG A N 1
ATOM 672 C CA . ARG A 1 86 ? 3.610 -3.267 -16.891 1.00 86.38 86 ARG A CA 1
ATOM 673 C C . ARG A 1 86 ? 2.508 -4.326 -16.836 1.00 86.38 86 ARG A C 1
ATOM 675 O O . ARG A 1 86 ? 1.431 -4.060 -16.319 1.00 86.38 86 ARG A O 1
ATOM 682 N N . LYS A 1 87 ? 2.813 -5.565 -17.236 1.00 86.38 87 LYS A N 1
ATOM 683 C CA . LYS A 1 87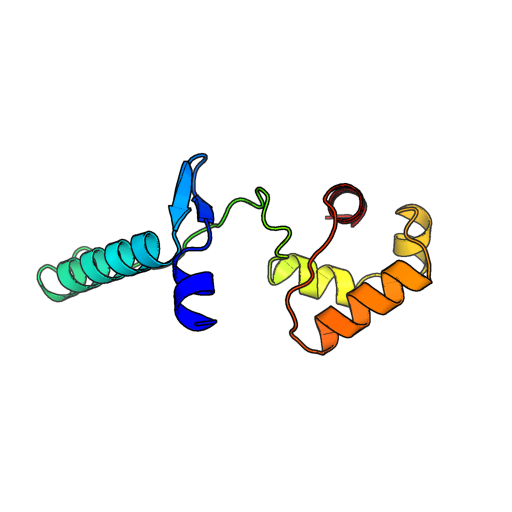 ? 1.855 -6.680 -17.188 1.00 86.38 87 LYS A CA 1
ATOM 684 C C . LYS A 1 87 ? 1.370 -6.965 -15.766 1.00 86.38 87 LYS A C 1
ATOM 686 O O . LYS A 1 87 ? 0.205 -7.292 -15.562 1.00 86.38 87 LYS A O 1
ATOM 691 N N . ARG A 1 88 ? 2.238 -6.880 -14.754 1.00 82.56 88 ARG A N 1
ATOM 692 C CA . ARG A 1 88 ? 1.804 -7.039 -13.356 1.00 82.56 88 ARG A CA 1
ATOM 693 C C . ARG A 1 88 ? 0.905 -5.891 -12.899 1.00 8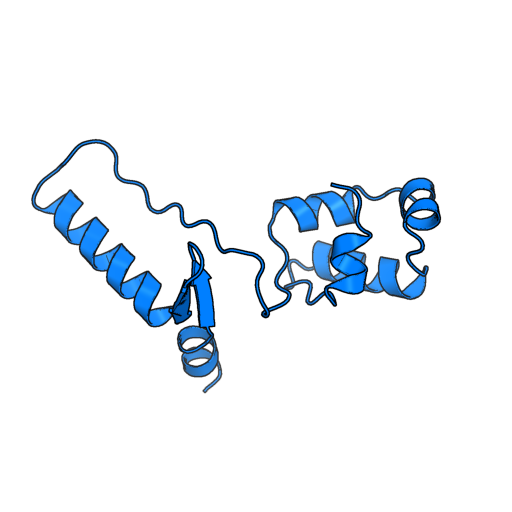2.56 88 ARG A C 1
ATOM 695 O O . ARG A 1 88 ? -0.088 -6.171 -12.232 1.00 82.56 88 ARG A O 1
ATOM 702 N N . ALA A 1 89 ? 1.241 -4.657 -13.275 1.00 81.75 89 ALA A N 1
ATOM 703 C CA . ALA A 1 89 ? 0.457 -3.468 -12.958 1.00 81.75 89 ALA A CA 1
ATOM 704 C C . ALA A 1 89 ? -0.954 -3.558 -13.564 1.00 81.75 89 ALA A C 1
ATOM 706 O O . ALA A 1 89 ? -1.934 -3.390 -12.844 1.00 81.75 89 ALA A O 1
ATOM 707 N N . GLU A 1 90 ? -1.061 -3.927 -14.844 1.00 81.44 90 GLU A N 1
ATOM 708 C CA . GLU A 1 90 ? -2.335 -4.129 -15.556 1.00 81.44 90 GLU A CA 1
ATOM 709 C C . GLU A 1 90 ? -3.212 -5.189 -14.876 1.00 81.44 90 GLU A C 1
ATOM 711 O O . GLU A 1 90 ? -4.409 -4.996 -14.700 1.00 81.44 90 GLU A O 1
ATOM 716 N N . ASN A 1 91 ? -2.608 -6.281 -14.401 1.00 77.56 91 ASN A N 1
ATOM 717 C CA . ASN A 1 91 ? -3.323 -7.355 -13.705 1.00 77.56 91 ASN A CA 1
ATOM 718 C C . ASN A 1 91 ? -3.664 -7.034 -12.236 1.00 77.56 91 ASN A C 1
ATOM 720 O O . ASN A 1 91 ? -4.070 -7.934 -11.500 1.00 77.56 91 ASN A O 1
ATOM 724 N N . GLY A 1 92 ? -3.417 -5.805 -11.767 1.00 66.31 92 GLY A N 1
ATOM 725 C CA . GLY A 1 92 ? -3.644 -5.413 -10.372 1.00 66.31 92 GLY A CA 1
ATOM 726 C C . GLY A 1 92 ? -2.803 -6.203 -9.366 1.00 66.31 92 GLY A C 1
ATOM 727 O O . GLY A 1 92 ? -3.132 -6.256 -8.183 1.00 66.31 92 GLY A O 1
ATOM 728 N N . ARG A 1 93 ? -1.726 -6.854 -9.822 1.00 65.31 93 ARG A N 1
ATOM 729 C CA . ARG A 1 93 ? -0.875 -7.681 -8.965 1.00 65.31 93 ARG A CA 1
ATOM 730 C C . ARG A 1 93 ? 0.148 -6.803 -8.251 1.00 65.31 93 ARG A C 1
ATOM 732 O O . ARG A 1 93 ? 0.653 -5.857 -8.856 1.00 65.31 93 ARG A O 1
ATOM 739 N N . PRO A 1 94 ? 0.566 -7.174 -7.028 1.00 65.75 94 PRO A N 1
ATOM 740 C CA . PRO A 1 94 ? 1.662 -6.494 -6.359 1.00 65.75 94 PRO A CA 1
ATOM 741 C C . PRO A 1 94 ? 2.915 -6.512 -7.239 1.00 65.75 94 PRO A C 1
ATOM 743 O O . PRO A 1 94 ? 3.405 -7.578 -7.655 1.00 65.75 94 PRO A O 1
ATOM 746 N N . LEU A 1 95 ? 3.435 -5.328 -7.542 1.00 68.56 95 LEU A N 1
ATOM 747 C CA . LEU A 1 95 ? 4.723 -5.181 -8.198 1.00 68.56 95 LEU A CA 1
ATOM 748 C C . LEU A 1 95 ? 5.778 -5.386 -7.123 1.00 68.56 95 LEU A C 1
ATOM 750 O O . LEU A 1 95 ? 5.929 -4.546 -6.254 1.00 68.56 95 LEU A O 1
ATOM 754 N N . ARG A 1 96 ? 6.466 -6.528 -7.157 1.00 67.62 96 ARG A N 1
ATOM 755 C CA . ARG A 1 96 ? 7.671 -6.751 -6.355 1.00 67.62 96 ARG A CA 1
ATOM 756 C C . ARG A 1 96 ? 8.858 -6.273 -7.168 1.00 67.62 96 ARG A C 1
ATOM 758 O O . ARG A 1 96 ? 9.351 -7.020 -8.015 1.00 67.62 96 ARG A O 1
ATOM 765 N N . LEU A 1 97 ? 9.252 -5.023 -6.962 1.00 69.00 97 LEU A N 1
ATOM 766 C CA . LEU A 1 97 ? 10.417 -4.446 -7.623 1.00 69.00 97 LEU A CA 1
ATOM 767 C C . LEU A 1 97 ? 11.612 -4.489 -6.687 1.00 69.00 97 LEU A C 1
ATOM 769 O O . LEU A 1 97 ? 11.504 -4.178 -5.504 1.00 69.00 97 LEU A O 1
ATOM 773 N N . TYR A 1 98 ? 12.763 -4.868 -7.237 1.00 69.31 98 TYR A N 1
ATOM 774 C CA . TYR A 1 98 ? 14.021 -4.618 -6.554 1.00 69.31 98 TYR A CA 1
ATOM 775 C C . TYR A 1 98 ? 14.192 -3.114 -6.385 1.00 69.31 98 TYR A C 1
ATOM 777 O O . TYR A 1 98 ? 13.929 -2.356 -7.318 1.00 69.31 98 TYR A O 1
ATOM 785 N N . GLU A 1 99 ? 14.718 -2.700 -5.240 1.00 68.12 99 GLU A N 1
ATOM 786 C CA . GLU A 1 99 ? 14.936 -1.293 -4.909 1.00 68.12 99 GLU A CA 1
ATOM 787 C C . GLU A 1 99 ? 15.710 -0.538 -6.004 1.00 68.12 99 GLU A C 1
ATOM 789 O O . GLU A 1 99 ? 15.334 0.563 -6.400 1.00 68.12 99 GLU A O 1
ATOM 794 N N . LYS A 1 100 ? 16.726 -1.183 -6.596 1.00 72.19 100 LYS A N 1
ATOM 795 C CA . LYS A 1 100 ? 17.504 -0.638 -7.722 1.00 72.19 100 LYS A CA 1
ATOM 796 C C . LYS A 1 100 ? 16.669 -0.295 -8.961 1.00 72.19 100 LYS A C 1
ATOM 798 O O . LYS A 1 100 ? 17.109 0.504 -9.778 1.00 72.19 100 LYS A O 1
ATOM 803 N N . VAL A 1 101 ? 15.521 -0.948 -9.140 1.00 72.31 101 VAL A N 1
ATOM 804 C CA . VAL A 1 101 ? 14.579 -0.693 -10.237 1.00 72.31 101 VAL A CA 1
ATOM 805 C C . VAL A 1 101 ? 13.586 0.384 -9.822 1.00 72.31 101 VAL A C 1
ATOM 807 O O . VAL A 1 101 ? 13.319 1.275 -10.617 1.00 72.31 101 VAL A O 1
ATOM 810 N N . THR A 1 102 ? 13.108 0.358 -8.576 1.00 73.00 102 THR A N 1
ATOM 811 C CA . THR A 1 102 ? 12.225 1.397 -8.028 1.00 73.00 102 THR A CA 1
ATOM 812 C C . THR A 1 102 ? 12.870 2.779 -8.106 1.00 73.00 102 THR A C 1
ATOM 814 O O . THR A 1 102 ? 12.250 3.704 -8.609 1.00 73.00 102 THR A O 1
ATOM 817 N N . ARG A 1 103 ? 14.151 2.904 -7.730 1.00 74.44 103 ARG A N 1
ATOM 818 C CA . ARG A 1 103 ? 14.907 4.172 -7.794 1.00 74.44 103 ARG A CA 1
ATOM 819 C C . ARG A 1 103 ? 15.127 4.713 -9.213 1.00 74.44 103 ARG A C 1
ATOM 821 O O . ARG A 1 103 ? 15.531 5.857 -9.368 1.00 74.44 103 ARG A O 1
ATOM 828 N N . ARG A 1 104 ? 14.938 3.883 -10.242 1.00 78.50 104 ARG A N 1
ATOM 829 C CA . ARG A 1 104 ? 15.088 4.283 -11.651 1.00 78.50 104 ARG A CA 1
ATOM 830 C C . ARG A 1 104 ? 13.785 4.770 -12.256 1.00 78.50 104 ARG A C 1
ATOM 832 O O . ARG A 1 104 ? 13.824 5.391 -13.310 1.00 78.50 104 ARG A O 1
ATOM 839 N N . ILE A 1 105 ? 12.647 4.439 -11.650 1.00 77.00 105 ILE A N 1
ATOM 840 C CA . ILE A 1 105 ? 11.364 4.930 -12.129 1.00 77.00 105 ILE A CA 1
ATOM 841 C C . ILE A 1 105 ? 11.306 6.409 -11.740 1.00 77.00 105 ILE A C 1
ATOM 843 O O . ILE A 1 105 ? 11.370 6.702 -10.547 1.00 77.00 105 ILE A O 1
ATOM 847 N N . PRO A 1 106 ? 11.263 7.333 -12.715 1.00 64.88 106 PRO A N 1
ATOM 848 C CA . PRO A 1 106 ? 11.179 8.750 -12.412 1.00 64.88 106 PRO A CA 1
ATOM 849 C C . PRO A 1 106 ? 9.890 9.022 -11.636 1.00 64.88 106 PRO A C 1
ATOM 851 O O . PRO A 1 106 ? 8.814 8.565 -12.040 1.00 64.88 106 PRO A O 1
ATOM 854 N N . THR A 1 107 ? 10.024 9.736 -10.519 1.00 60.09 107 THR A N 1
ATOM 855 C CA . THR A 1 107 ? 8.894 10.231 -9.728 1.00 60.09 107 THR A CA 1
ATOM 856 C C . THR A 1 107 ? 8.033 11.171 -10.565 1.00 60.09 107 THR A C 1
ATOM 858 O O . THR A 1 107 ? 8.564 11.828 -11.493 1.00 60.09 107 THR A O 1
#